Protein AF-A0A7R9WC92-F1 (afdb_monomer)

Radius of gyration: 30.16 Å; Cα contacts (8 Å, |Δi|>4): 50; chains: 1; bounding box: 78×62×48 Å

Structure (mmCIF, N/CA/C/O backbone):
data_AF-A0A7R9WC92-F1
#
_entry.id   AF-A0A7R9WC92-F1
#
loop_
_atom_site.group_PDB
_atom_site.id
_atom_site.type_symbol
_atom_site.label_atom_id
_atom_site.label_alt_id
_atom_site.label_comp_id
_atom_site.label_asym_id
_atom_site.label_entity_id
_atom_site.label_seq_id
_atom_site.pdbx_PDB_ins_code
_atom_site.Cartn_x
_atom_site.Cartn_y
_atom_site.Cartn_z
_atom_site.occupancy
_atom_site.B_iso_or_equiv
_atom_site.auth_seq_id
_atom_site.auth_comp_id
_atom_site.auth_asym_id
_atom_site.auth_atom_id
_atom_site.pdbx_PDB_model_num
ATOM 1 N N . TRP A 1 1 ? 62.846 40.696 -10.764 1.00 36.69 1 TRP A N 1
ATOM 2 C CA . TRP A 1 1 ? 62.250 40.790 -12.106 1.00 36.69 1 TRP A CA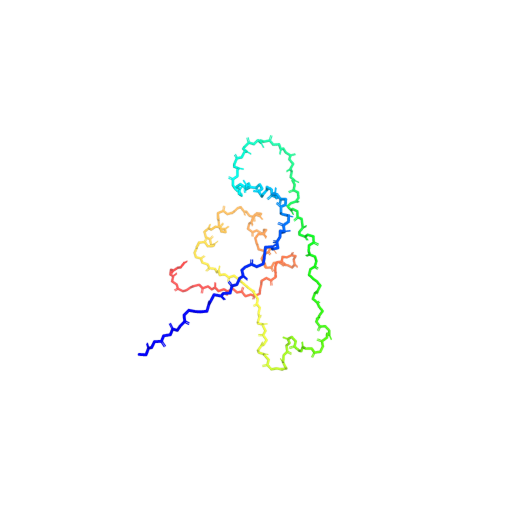 1
ATOM 3 C C . TRP A 1 1 ? 61.198 41.876 -12.087 1.00 36.69 1 TRP A C 1
ATOM 5 O O . TRP A 1 1 ? 60.378 41.882 -11.181 1.00 36.69 1 TRP A O 1
ATOM 15 N N . SER A 1 2 ? 61.324 42.835 -13.003 1.00 35.00 2 SER A N 1
ATOM 16 C CA . SER A 1 2 ? 60.409 43.963 -13.185 1.00 35.00 2 SER A CA 1
ATOM 17 C C . SER A 1 2 ? 59.351 43.556 -14.206 1.00 35.00 2 SER A C 1
ATOM 19 O O . SER A 1 2 ? 59.720 42.982 -15.231 1.00 35.00 2 SER A O 1
ATOM 21 N N . PHE A 1 3 ? 58.075 43.824 -13.936 1.00 30.75 3 PHE A N 1
ATOM 22 C CA . PHE A 1 3 ? 57.008 43.670 -14.921 1.00 30.75 3 PHE A CA 1
ATOM 23 C C . PHE A 1 3 ? 56.352 45.033 -15.131 1.00 30.75 3 PHE A C 1
ATOM 25 O O . PHE A 1 3 ? 55.858 45.650 -14.190 1.00 30.75 3 PHE A O 1
ATOM 32 N N . SER A 1 4 ? 56.477 45.509 -16.366 1.00 39.19 4 SER A N 1
ATOM 33 C CA . SER A 1 4 ? 56.005 46.795 -16.863 1.00 39.19 4 SER A CA 1
ATOM 34 C C . SER A 1 4 ? 54.485 46.757 -16.999 1.00 39.19 4 SER A C 1
ATOM 36 O O . SER A 1 4 ? 53.962 45.840 -17.629 1.00 39.19 4 SER A O 1
ATOM 38 N N . SER A 1 5 ? 53.793 47.743 -16.428 1.00 39.09 5 SER A N 1
ATOM 39 C CA . SER A 1 5 ? 52.376 47.989 -16.702 1.00 39.09 5 SER A CA 1
ATOM 40 C C . SER A 1 5 ? 52.198 48.337 -18.178 1.00 39.09 5 SER A C 1
ATOM 42 O O . SER A 1 5 ? 52.903 49.205 -18.692 1.00 39.09 5 SER A O 1
ATOM 44 N N . ALA A 1 6 ? 51.276 47.649 -18.844 1.00 46.19 6 ALA A N 1
ATOM 45 C CA . ALA A 1 6 ? 50.719 48.071 -20.118 1.00 46.19 6 ALA A CA 1
ATOM 46 C C . ALA A 1 6 ? 49.388 48.768 -19.815 1.00 46.19 6 ALA A C 1
ATOM 48 O O . ALA A 1 6 ? 48.525 48.193 -19.155 1.00 46.19 6 ALA A O 1
ATOM 49 N N . GLU A 1 7 ? 49.285 50.026 -20.229 1.00 48.22 7 GLU A N 1
ATOM 50 C CA . GLU A 1 7 ? 48.041 50.786 -20.283 1.00 48.22 7 GLU A CA 1
ATOM 51 C C . GLU A 1 7 ? 47.265 50.304 -21.517 1.00 48.22 7 GLU A C 1
ATOM 53 O O . GLU A 1 7 ? 47.771 50.399 -22.635 1.00 48.22 7 GLU A O 1
ATOM 58 N N . GLU A 1 8 ? 46.070 49.750 -21.315 1.00 47.44 8 GLU A N 1
ATOM 59 C CA . GLU A 1 8 ? 45.083 49.537 -22.377 1.00 47.44 8 GLU A CA 1
ATOM 60 C C . GLU A 1 8 ? 43.928 50.514 -22.145 1.00 47.44 8 GLU A C 1
ATOM 62 O O . GLU A 1 8 ? 43.367 50.598 -21.052 1.00 47.44 8 GLU A O 1
ATOM 67 N N . GLU A 1 9 ? 43.654 51.305 -23.180 1.00 46.41 9 GLU A N 1
ATOM 68 C CA . GLU A 1 9 ? 42.612 52.323 -23.240 1.00 46.41 9 GLU A CA 1
ATOM 69 C C . GLU A 1 9 ? 41.224 51.663 -23.277 1.00 46.41 9 GLU A C 1
ATOM 71 O O . GLU A 1 9 ? 40.968 50.771 -24.085 1.00 46.41 9 GLU A O 1
ATOM 76 N N . GLU A 1 10 ? 40.318 52.103 -22.400 1.00 43.03 10 GLU A N 1
ATOM 77 C CA . GLU A 1 10 ? 38.928 51.647 -22.380 1.00 43.03 10 GLU A CA 1
ATOM 78 C C . GLU A 1 10 ? 38.106 52.386 -23.448 1.00 43.03 10 GLU A C 1
ATOM 80 O O . GLU A 1 10 ? 37.930 53.604 -23.395 1.00 43.03 10 GLU A O 1
ATOM 85 N N . GLU A 1 11 ? 37.574 51.637 -24.416 1.00 43.28 11 GLU A N 1
ATOM 86 C CA . GLU A 1 11 ? 36.603 52.127 -25.393 1.00 43.28 11 GLU A CA 1
ATOM 87 C C . GLU A 1 11 ? 35.180 52.019 -24.805 1.00 43.28 11 GLU A C 1
ATOM 89 O O . GLU A 1 11 ? 34.667 50.939 -24.504 1.00 43.28 11 GLU A O 1
ATOM 94 N N . GLU A 1 12 ? 34.547 53.173 -24.601 1.00 40.56 12 GLU A N 1
ATOM 95 C CA . GLU A 1 12 ? 33.230 53.352 -23.985 1.00 40.56 12 GLU A CA 1
ATOM 96 C C . GLU A 1 12 ? 32.094 52.894 -24.925 1.00 40.56 12 GLU A C 1
ATOM 98 O O . GLU A 1 12 ? 31.572 53.669 -25.730 1.00 40.56 12 GLU A O 1
ATOM 103 N N . VAL A 1 13 ? 31.653 51.637 -24.803 1.00 48.44 13 VAL A N 1
ATOM 104 C CA . VAL A 1 13 ? 30.414 51.156 -25.443 1.00 48.44 13 VAL A CA 1
ATOM 105 C C . VAL A 1 13 ? 29.228 51.412 -24.508 1.00 48.44 13 VAL A C 1
ATOM 107 O O . VAL A 1 13 ? 29.004 50.698 -23.532 1.00 48.44 13 VAL A O 1
ATOM 110 N N . LYS A 1 14 ? 28.438 52.449 -24.811 1.00 38.19 14 LYS A N 1
ATOM 111 C CA . LYS A 1 14 ? 27.168 52.735 -24.122 1.00 38.19 14 LYS A CA 1
ATOM 112 C C . LYS A 1 14 ? 26.095 51.733 -24.534 1.00 38.19 14 LYS A C 1
ATOM 114 O O . LYS A 1 14 ? 25.427 51.917 -25.549 1.00 38.19 14 LYS A O 1
ATOM 119 N N . GLU A 1 15 ? 25.886 50.713 -23.712 1.00 41.16 15 GLU A N 1
ATOM 120 C CA . GLU A 1 15 ? 24.713 49.844 -23.792 1.00 41.16 15 GLU A CA 1
ATOM 121 C C . GLU A 1 15 ? 23.585 50.419 -22.920 1.00 41.16 15 GLU A C 1
ATOM 123 O O . GLU A 1 15 ? 23.652 50.449 -21.690 1.00 41.16 15 GLU A O 1
ATOM 128 N N . SER A 1 16 ? 22.539 50.930 -23.565 1.00 43.31 16 SER A N 1
ATOM 129 C CA . SER A 1 16 ? 21.333 51.440 -22.915 1.00 43.31 16 SER A CA 1
ATOM 130 C C . SER A 1 16 ? 20.536 50.297 -22.275 1.00 43.31 16 SER A C 1
ATOM 132 O O . SER A 1 16 ? 19.793 49.604 -22.967 1.00 43.31 16 SER A O 1
ATOM 134 N N . HIS A 1 17 ? 20.666 50.117 -20.960 1.00 35.91 17 HIS A N 1
ATOM 135 C CA . HIS A 1 17 ? 19.859 49.173 -20.184 1.00 35.91 17 HIS A CA 1
ATOM 136 C C . HIS A 1 17 ? 18.688 49.884 -19.486 1.00 35.91 17 HIS A C 1
ATOM 138 O O . HIS A 1 17 ? 18.862 50.655 -18.542 1.00 35.91 17 HIS A O 1
ATOM 144 N N . GLU A 1 18 ? 17.476 49.591 -19.956 1.00 43.72 18 GLU A N 1
ATOM 145 C CA . GLU A 1 18 ? 16.205 49.878 -19.284 1.00 43.72 18 GLU A CA 1
ATOM 146 C C . GLU A 1 18 ? 16.125 49.089 -17.957 1.00 43.72 18 GLU A C 1
ATOM 148 O O . GLU A 1 18 ? 16.385 47.881 -17.953 1.00 43.72 18 GLU A O 1
ATOM 153 N N . PRO A 1 19 ? 15.759 49.695 -16.811 1.00 38.66 19 PRO A N 1
ATOM 154 C CA . PRO A 1 19 ? 15.654 48.950 -15.563 1.00 38.66 19 PRO A CA 1
ATOM 155 C C . PRO A 1 19 ? 14.367 48.111 -15.546 1.00 38.66 19 PRO A C 1
ATOM 157 O O . PRO A 1 19 ? 13.309 48.574 -15.118 1.00 38.66 19 PRO A O 1
ATOM 160 N N . GLN A 1 20 ? 14.452 46.840 -15.951 1.00 50.75 20 GLN A N 1
ATOM 161 C CA . GLN A 1 20 ? 13.402 45.862 -15.657 1.00 50.75 20 GLN A CA 1
ATOM 162 C C . GLN A 1 20 ? 13.329 45.632 -14.140 1.00 50.75 20 GLN A C 1
ATOM 164 O O . GLN A 1 20 ? 14.117 44.892 -13.545 1.00 50.75 20 GLN A O 1
ATOM 169 N N . GLN A 1 21 ? 12.350 46.276 -13.502 1.00 42.31 21 GLN A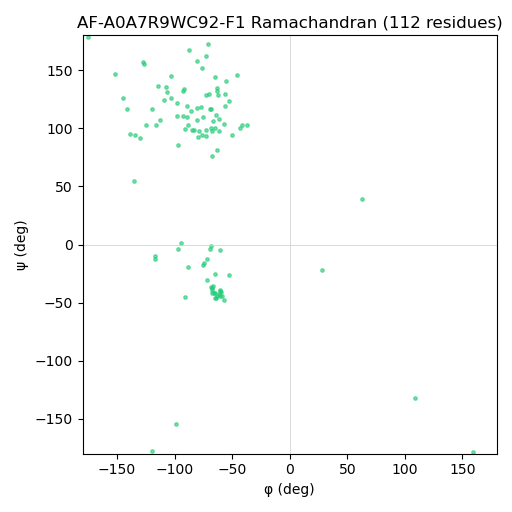 N 1
ATOM 170 C CA . GLN A 1 21 ? 12.002 46.078 -12.099 1.00 42.31 21 GLN A CA 1
ATOM 171 C C . GLN A 1 21 ? 11.568 44.623 -11.861 1.00 42.31 21 GLN A C 1
ATOM 173 O O . GLN A 1 21 ? 10.413 44.249 -12.069 1.00 42.31 21 GLN A O 1
ATOM 178 N N . ARG A 1 22 ? 12.489 43.781 -11.384 1.00 46.19 22 ARG A N 1
ATOM 179 C CA . ARG A 1 22 ? 12.161 42.442 -10.881 1.00 46.19 22 ARG A CA 1
ATOM 180 C C . ARG A 1 22 ? 11.350 42.579 -9.593 1.00 46.19 22 ARG A C 1
ATOM 182 O O . ARG A 1 22 ? 11.910 42.781 -8.515 1.00 46.19 22 ARG A O 1
ATOM 189 N N . ARG A 1 23 ? 10.022 42.478 -9.700 1.00 49.84 23 ARG A N 1
ATOM 190 C CA . ARG A 1 23 ? 9.115 42.403 -8.546 1.00 49.84 23 ARG A CA 1
ATOM 191 C C . ARG A 1 23 ? 9.452 41.145 -7.744 1.00 49.84 23 ARG A C 1
ATOM 193 O O . ARG A 1 23 ? 9.197 40.031 -8.187 1.00 49.84 23 ARG A O 1
ATOM 200 N N . ARG A 1 24 ? 10.058 41.328 -6.571 1.00 46.34 24 ARG A N 1
ATOM 201 C CA . ARG A 1 24 ? 10.263 40.260 -5.588 1.00 46.34 24 ARG A CA 1
ATOM 202 C C . ARG A 1 24 ? 8.945 40.067 -4.851 1.00 46.34 24 ARG A C 1
ATOM 204 O O . ARG A 1 24 ? 8.653 40.829 -3.936 1.00 46.34 24 ARG A O 1
ATOM 211 N N . THR A 1 25 ? 8.141 39.092 -5.250 1.00 56.00 25 THR A N 1
ATOM 212 C CA . THR A 1 25 ? 7.051 38.614 -4.393 1.00 56.00 25 THR A CA 1
ATOM 213 C C . THR A 1 25 ? 7.571 37.438 -3.576 1.00 56.00 25 THR A C 1
ATOM 215 O O . THR A 1 25 ? 8.262 36.559 -4.093 1.00 56.00 25 THR A O 1
ATOM 218 N N . SER A 1 26 ? 7.316 37.479 -2.269 1.00 49.12 26 SER A N 1
ATOM 219 C CA . SER A 1 26 ? 7.598 36.370 -1.360 1.00 49.12 26 SER A CA 1
ATOM 220 C C . SER A 1 26 ? 6.744 35.166 -1.768 1.00 49.12 26 SER A C 1
ATOM 222 O O . SER A 1 26 ? 5.552 35.356 -1.994 1.00 49.12 26 SER A O 1
ATOM 224 N N . PRO A 1 27 ? 7.302 33.945 -1.838 1.00 52.44 27 PRO A N 1
ATOM 225 C CA . PRO A 1 27 ? 6.521 32.734 -2.094 1.00 52.44 27 PRO A CA 1
ATOM 226 C C . PRO A 1 27 ? 5.600 32.336 -0.929 1.00 52.44 27 PRO A C 1
ATOM 228 O O . PRO A 1 27 ? 4.843 31.383 -1.055 1.00 52.44 27 PRO A O 1
ATOM 231 N N . TRP A 1 28 ? 5.650 33.061 0.189 1.00 47.53 28 TRP A N 1
ATOM 232 C CA . TRP A 1 28 ? 4.790 32.847 1.345 1.00 47.53 28 TRP A CA 1
ATOM 233 C C . TRP A 1 28 ? 4.191 34.197 1.733 1.00 47.53 28 TRP A C 1
ATOM 235 O O . TRP A 1 28 ? 4.816 34.991 2.442 1.00 47.53 28 TRP A O 1
ATOM 245 N N . SER A 1 29 ? 3.022 34.498 1.182 1.00 49.00 29 S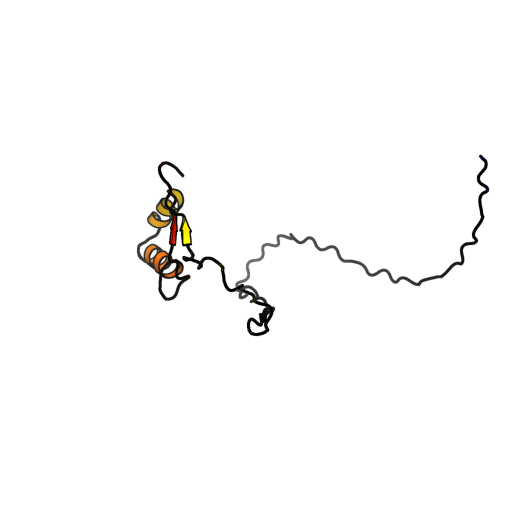ER A N 1
ATOM 246 C CA . SER A 1 29 ? 2.106 35.500 1.720 1.00 49.00 29 SER A CA 1
ATOM 247 C C . SER A 1 29 ? 0.848 34.753 2.127 1.00 49.00 29 SER A C 1
ATOM 249 O O . SER A 1 29 ? 0.080 34.319 1.276 1.00 49.00 29 SER A O 1
ATOM 251 N N . ASP A 1 30 ? 0.728 34.551 3.434 1.00 55.19 30 ASP A N 1
ATOM 252 C CA . ASP A 1 30 ? -0.461 34.056 4.113 1.00 55.19 30 ASP A CA 1
ATOM 253 C C . ASP A 1 30 ? -1.537 35.142 4.011 1.00 55.19 30 ASP A C 1
ATOM 255 O O . ASP A 1 30 ? -1.335 36.285 4.432 1.00 55.19 30 ASP A O 1
ATOM 259 N N . SER A 1 31 ? -2.633 34.835 3.334 1.00 49.69 31 SER A N 1
ATOM 260 C CA . SER A 1 31 ? -3.814 35.689 3.264 1.00 49.69 31 SER A CA 1
ATOM 261 C C . SER A 1 31 ? -5.005 34.763 3.388 1.00 49.69 31 SER A C 1
ATOM 263 O O . SER A 1 31 ? -5.403 34.104 2.433 1.00 49.69 31 SER A O 1
ATOM 265 N N . SER A 1 32 ? -5.467 34.643 4.627 1.00 51.75 32 SER A N 1
ATOM 266 C CA . SER A 1 32 ? -6.706 33.980 4.989 1.00 51.75 32 SER A CA 1
ATOM 267 C C . SER A 1 32 ? -7.868 34.787 4.432 1.00 51.75 32 SER A C 1
ATOM 269 O O . SER A 1 32 ? -8.180 35.838 4.981 1.00 51.75 32 SER A O 1
ATOM 271 N N . ASP A 1 33 ? -8.500 34.279 3.383 1.00 47.88 33 ASP A N 1
ATOM 272 C CA . ASP A 1 33 ? -9.863 34.634 3.012 1.00 47.88 33 ASP A CA 1
ATOM 273 C C . ASP A 1 33 ? -10.549 33.351 2.521 1.00 47.88 33 ASP A C 1
ATOM 275 O O . ASP A 1 33 ? -10.096 32.697 1.581 1.00 47.88 33 ASP A O 1
ATOM 279 N N . ASP A 1 34 ? -11.583 32.954 3.263 1.00 53.91 34 ASP A N 1
ATOM 280 C CA . ASP A 1 34 ? -12.526 31.892 2.933 1.00 53.91 34 ASP A CA 1
ATOM 281 C C . ASP A 1 34 ? -13.315 32.278 1.672 1.00 53.91 34 ASP A C 1
ATOM 283 O O . ASP A 1 34 ? -14.161 33.166 1.731 1.00 53.91 34 ASP A O 1
ATOM 287 N N . ASP A 1 35 ? -13.091 31.573 0.564 1.00 49.09 35 ASP A N 1
ATOM 288 C CA . ASP A 1 35 ? -14.056 31.453 -0.529 1.00 49.09 35 ASP A CA 1
ATOM 289 C C . ASP A 1 35 ? -13.961 30.041 -1.131 1.00 49.09 35 ASP A C 1
ATOM 291 O O . ASP A 1 35 ? -12.887 29.541 -1.479 1.00 49.09 35 ASP A O 1
ATOM 295 N N . ASP A 1 36 ? -15.119 29.380 -1.182 1.00 50.84 36 ASP A N 1
ATOM 296 C CA . ASP A 1 36 ? -15.370 28.061 -1.755 1.00 50.84 36 ASP A CA 1
ATOM 297 C C . ASP A 1 36 ? -15.106 28.051 -3.270 1.00 50.84 36 ASP A C 1
ATOM 299 O O . ASP A 1 36 ? -16.030 28.077 -4.079 1.00 50.84 36 ASP A O 1
ATOM 303 N N . ASP A 1 37 ? -13.845 27.927 -3.663 1.00 48.38 37 ASP A N 1
ATOM 304 C CA . ASP A 1 37 ? -13.470 27.410 -4.971 1.00 48.38 37 ASP A CA 1
ATOM 305 C C . ASP A 1 37 ? -12.517 26.245 -4.738 1.00 48.38 37 ASP A C 1
ATOM 307 O O . ASP A 1 37 ? -11.335 26.403 -4.427 1.00 48.38 37 ASP A O 1
ATOM 311 N N . VAL A 1 38 ? -13.046 25.027 -4.878 1.00 55.97 38 VAL A N 1
ATOM 312 C CA . VAL A 1 38 ? -12.222 23.833 -5.068 1.00 55.97 38 VAL A CA 1
ATOM 313 C C . VAL A 1 38 ? -11.572 23.991 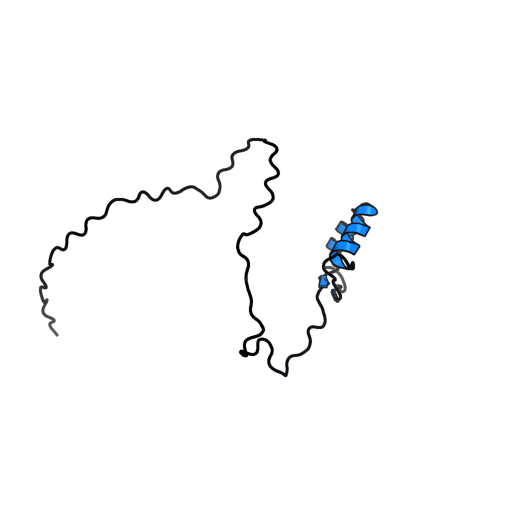-6.442 1.00 55.97 38 VAL A C 1
ATOM 315 O O . VAL A 1 38 ? -12.023 23.411 -7.430 1.00 55.97 38 VAL A O 1
ATOM 318 N N . GLU A 1 39 ? -10.547 24.843 -6.528 1.00 54.16 39 GLU A N 1
ATOM 319 C CA . GLU A 1 39 ? -9.627 24.844 -7.651 1.00 54.16 39 GLU A CA 1
ATOM 320 C C . GLU A 1 39 ? -9.052 23.433 -7.701 1.00 54.16 39 GLU A C 1
ATOM 322 O O . GLU A 1 39 ? -8.253 23.009 -6.862 1.00 54.16 39 GLU A O 1
ATOM 327 N N . GLU A 1 40 ? -9.562 22.673 -8.665 1.00 56.56 40 GLU A N 1
ATOM 328 C CA . GLU A 1 40 ? -9.005 21.433 -9.159 1.00 56.56 40 GLU A CA 1
ATOM 329 C C . GLU A 1 40 ? -7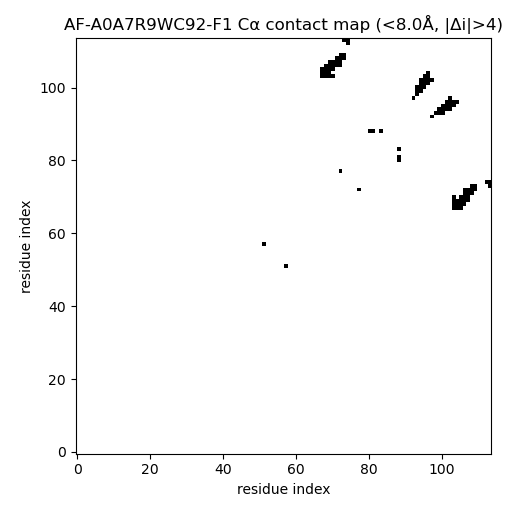.504 21.650 -9.297 1.00 56.56 40 GLU A C 1
ATOM 331 O O . GLU A 1 40 ? -7.072 22.327 -10.228 1.00 56.56 40 GLU A O 1
ATOM 336 N N . TYR A 1 41 ? -6.747 21.155 -8.304 1.00 53.50 41 TYR A N 1
ATOM 337 C CA . TYR A 1 41 ? -5.297 21.293 -8.189 1.00 53.50 41 TYR A CA 1
ATOM 338 C C . TYR A 1 41 ? -4.699 21.198 -9.579 1.00 53.50 41 TYR A C 1
ATOM 340 O O . TYR A 1 41 ? -4.668 20.096 -10.131 1.00 53.50 41 TYR A O 1
ATOM 348 N N . GLY A 1 42 ? -4.316 22.359 -10.132 1.00 59.00 42 GLY A N 1
ATOM 349 C CA . GLY A 1 42 ? -4.080 22.547 -11.556 1.00 59.00 42 GLY A CA 1
ATOM 350 C C . GLY A 1 42 ? -3.351 21.349 -12.126 1.00 59.00 42 GLY A C 1
ATOM 351 O O . GLY A 1 42 ? -2.157 21.173 -11.866 1.00 59.00 42 GLY A O 1
ATOM 352 N N . ALA A 1 43 ? -4.100 20.491 -12.828 1.00 57.91 43 ALA A N 1
ATOM 353 C CA . ALA A 1 43 ? -3.549 19.274 -13.390 1.00 57.91 43 ALA A CA 1
ATOM 354 C C . ALA A 1 43 ? -2.330 19.707 -14.209 1.00 57.91 43 ALA A C 1
ATOM 356 O O . ALA A 1 43 ? -2.465 20.605 -15.050 1.00 57.91 43 ALA A O 1
ATOM 357 N N . PRO A 1 44 ? -1.124 19.178 -13.933 1.00 58.47 44 PRO A N 1
ATOM 358 C CA . PRO A 1 44 ? 0.071 19.698 -14.571 1.00 58.47 44 PRO A CA 1
ATOM 359 C C . PRO A 1 44 ? -0.117 19.615 -16.088 1.00 58.47 44 PRO A C 1
ATOM 361 O O . PRO A 1 44 ? -0.289 18.530 -16.638 1.00 58.47 44 PRO A O 1
ATOM 364 N N . SER A 1 45 ? -0.077 20.762 -16.781 1.00 66.69 45 SER A N 1
ATOM 365 C CA . SER A 1 45 ? -0.265 20.814 -18.244 1.00 66.69 45 SER A CA 1
ATOM 366 C C . SER A 1 45 ? 0.899 20.177 -19.019 1.00 66.69 45 SER A C 1
ATOM 368 O O . SER A 1 45 ? 0.885 20.080 -20.247 1.00 66.69 45 SER A O 1
ATOM 370 N N . ALA A 1 46 ? 1.916 19.698 -18.301 1.00 63.44 46 ALA A N 1
ATOM 371 C CA . ALA A 1 46 ? 3.056 19.001 -18.853 1.00 63.44 46 ALA A CA 1
ATOM 372 C C . ALA A 1 46 ? 2.732 17.515 -19.067 1.00 63.44 46 ALA A C 1
ATOM 374 O O . ALA A 1 46 ? 2.850 16.686 -18.167 1.00 63.44 46 ALA A O 1
ATOM 375 N N . THR A 1 47 ? 2.382 17.161 -20.304 1.00 65.31 47 THR A N 1
ATOM 376 C CA . THR A 1 47 ? 2.384 15.760 -20.743 1.00 65.31 47 THR A CA 1
ATOM 377 C C . THR A 1 47 ? 3.810 15.352 -21.106 1.00 65.31 47 THR A C 1
ATOM 379 O O . THR A 1 47 ? 4.328 15.753 -22.150 1.00 65.31 47 THR A O 1
ATOM 382 N N . ILE A 1 48 ? 4.450 14.530 -20.271 1.00 72.00 48 ILE A N 1
ATOM 383 C CA . ILE A 1 48 ? 5.733 13.910 -20.622 1.00 72.00 48 ILE A CA 1
ATOM 384 C C . ILE A 1 48 ? 5.459 12.787 -21.626 1.00 72.00 48 ILE A C 1
ATOM 386 O O . ILE A 1 48 ? 4.883 11.755 -21.286 1.00 72.00 48 ILE A O 1
ATOM 390 N N . ARG A 1 49 ? 5.871 12.988 -22.881 1.00 63.31 49 ARG A N 1
ATOM 391 C CA . ARG A 1 49 ? 5.857 11.946 -23.914 1.00 63.31 49 ARG A CA 1
ATOM 392 C C . ARG A 1 49 ? 7.196 11.220 -23.893 1.00 63.31 49 ARG A C 1
ATOM 394 O O . ARG A 1 49 ? 8.176 11.724 -24.428 1.00 63.31 49 ARG A O 1
ATOM 401 N N . ALA A 1 50 ? 7.233 10.061 -23.247 1.00 67.81 50 ALA A N 1
ATOM 402 C CA . ALA A 1 50 ? 8.369 9.153 -23.329 1.00 67.81 50 ALA A CA 1
ATOM 403 C C . ALA A 1 50 ? 8.158 8.191 -24.507 1.00 67.81 50 ALA A C 1
ATOM 405 O O . ALA A 1 50 ? 7.171 7.456 -24.535 1.00 67.81 50 ALA A O 1
ATOM 406 N N . ASP A 1 51 ? 9.070 8.217 -25.480 1.00 64.81 51 ASP A N 1
ATOM 407 C CA . ASP A 1 51 ? 9.127 7.228 -26.555 1.00 64.81 51 ASP A CA 1
ATOM 408 C C . ASP A 1 51 ? 10.079 6.099 -26.138 1.00 64.81 51 ASP A C 1
ATOM 410 O O . ASP A 1 51 ? 11.286 6.295 -26.014 1.00 64.81 51 ASP A O 1
ATOM 414 N N . PHE A 1 52 ? 9.518 4.920 -25.872 1.00 62.50 52 PHE A N 1
ATOM 415 C CA . PHE A 1 52 ? 10.277 3.711 -25.537 1.00 62.50 52 PHE A CA 1
ATOM 416 C C . PHE A 1 52 ? 10.548 2.828 -26.767 1.00 62.50 52 PHE A C 1
ATOM 418 O O . PHE A 1 52 ? 11.115 1.744 -26.623 1.00 62.50 52 PHE A O 1
ATOM 425 N N . ALA A 1 53 ? 10.114 3.246 -27.963 1.00 60.81 53 ALA A N 1
ATOM 426 C CA . ALA A 1 53 ? 10.220 2.466 -29.194 1.00 60.81 53 ALA A CA 1
ATOM 427 C C . ALA A 1 53 ? 11.544 2.695 -29.943 1.00 60.81 53 ALA A C 1
ATOM 429 O O . ALA A 1 53 ? 11.945 1.857 -30.755 1.00 60.81 53 ALA A O 1
ATOM 430 N N . SER A 1 54 ? 12.254 3.793 -29.675 1.00 57.44 54 SER A N 1
ATOM 431 C CA . SER A 1 54 ? 13.535 4.088 -30.315 1.00 57.44 54 SER A CA 1
ATOM 432 C C . SER A 1 54 ? 14.689 3.399 -29.585 1.00 57.44 54 SER A C 1
ATOM 434 O O . SER A 1 54 ? 15.139 3.908 -28.569 1.00 57.44 54 SER A O 1
ATOM 436 N N . GLY A 1 55 ? 15.119 2.249 -30.122 1.00 58.72 55 GLY A N 1
ATOM 437 C CA . GLY A 1 55 ? 16.462 1.622 -30.190 1.00 58.72 55 GLY A CA 1
ATOM 438 C C . GLY A 1 55 ? 17.579 1.852 -29.152 1.00 58.72 55 GLY A C 1
ATOM 439 O O . GLY A 1 55 ? 18.453 0.993 -29.049 1.00 58.72 55 GLY A O 1
ATOM 440 N N . ASP A 1 56 ? 17.582 2.924 -28.373 1.00 58.62 56 ASP A N 1
ATOM 441 C CA . ASP A 1 56 ? 18.454 3.118 -27.223 1.00 58.62 56 ASP A CA 1
ATOM 442 C C . ASP A 1 56 ? 17.863 2.328 -26.061 1.00 58.62 56 ASP A C 1
ATOM 444 O O . ASP A 1 56 ? 16.949 2.760 -25.364 1.00 58.62 56 ASP A O 1
ATOM 448 N N . THR A 1 57 ? 18.334 1.092 -25.920 1.00 60.22 57 THR A N 1
ATOM 449 C CA . THR A 1 57 ? 17.779 0.067 -25.036 1.00 60.22 57 THR A CA 1
ATOM 450 C C . THR A 1 57 ? 17.578 0.580 -23.604 1.00 60.22 57 THR A C 1
ATOM 452 O O . THR A 1 57 ? 18.477 0.480 -22.766 1.00 60.22 57 THR A O 1
ATOM 455 N N . ALA A 1 58 ? 16.368 1.058 -23.290 1.00 60.97 58 ALA A N 1
ATOM 456 C CA . ALA A 1 58 ? 15.947 1.410 -21.931 1.00 60.97 58 ALA A CA 1
ATOM 457 C C . ALA A 1 58 ? 16.180 0.234 -20.954 1.00 60.97 58 ALA A C 1
ATOM 459 O O . ALA A 1 58 ? 16.459 0.414 -19.764 1.00 60.97 58 ALA A O 1
ATOM 460 N N . PHE A 1 59 ? 16.182 -0.990 -21.492 1.00 63.53 59 PHE A N 1
ATOM 461 C CA . PHE A 1 59 ? 16.441 -2.234 -20.783 1.00 63.53 59 PHE A CA 1
ATOM 462 C C . PHE A 1 59 ? 17.418 -3.122 -21.586 1.00 63.53 59 PHE A C 1
ATOM 464 O O . PHE A 1 59 ? 16.976 -3.858 -22.465 1.00 63.53 59 PHE A O 1
ATOM 471 N N . PRO A 1 60 ? 18.745 -3.084 -21.337 1.00 70.44 60 PRO A N 1
ATOM 472 C CA . PRO A 1 60 ? 19.678 -4.134 -21.735 1.00 70.44 60 PRO A CA 1
ATOM 473 C C . PRO A 1 60 ? 19.140 -5.522 -21.391 1.00 70.44 60 PRO A C 1
ATOM 475 O O . PRO A 1 60 ? 18.506 -5.724 -20.354 1.00 70.44 60 PRO A O 1
ATOM 478 N N . SER A 1 61 ? 19.469 -6.485 -22.246 1.00 71.81 61 SER A N 1
ATOM 479 C CA . SER A 1 61 ? 18.945 -7.855 -22.272 1.00 71.81 61 SER A CA 1
ATOM 480 C C . SER A 1 61 ? 19.198 -8.703 -21.016 1.00 71.81 61 SER A C 1
ATOM 482 O O . SER A 1 61 ? 18.717 -9.830 -20.952 1.00 71.81 61 SER A O 1
ATOM 484 N N . SER A 1 62 ? 19.939 -8.211 -20.018 1.00 77.94 62 SER A N 1
ATOM 485 C CA . SER A 1 62 ? 20.322 -8.985 -18.829 1.00 77.94 62 SER A CA 1
ATOM 486 C C . SER A 1 62 ? 20.163 -8.216 -17.509 1.00 77.94 62 SER A C 1
ATOM 488 O O . SER A 1 62 ? 21.114 -8.101 -16.732 1.00 77.94 62 SER A O 1
ATOM 490 N N . ARG A 1 63 ? 18.970 -7.680 -17.225 1.00 75.44 63 ARG A N 1
ATOM 491 C CA . ARG A 1 63 ? 18.640 -7.163 -15.884 1.00 75.44 63 ARG A CA 1
ATOM 492 C C . ARG A 1 63 ? 17.751 -8.136 -15.108 1.00 75.44 63 ARG A C 1
ATOM 494 O O . ARG A 1 63 ? 16.895 -8.776 -15.719 1.00 75.44 63 ARG A O 1
ATOM 501 N N . PRO A 1 64 ? 17.921 -8.238 -13.777 1.00 84.31 64 PRO A N 1
ATOM 502 C CA . PRO A 1 64 ? 16.973 -8.954 -12.936 1.00 84.31 64 PRO A CA 1
ATOM 503 C C . PRO A 1 64 ? 15.556 -8.390 -13.123 1.00 84.31 64 PRO A C 1
ATOM 505 O O . PRO A 1 64 ? 15.409 -7.169 -13.243 1.00 84.31 64 PRO A O 1
ATOM 508 N N . PRO A 1 65 ? 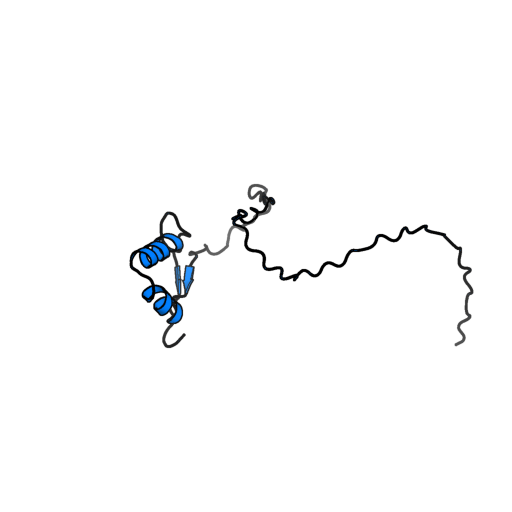14.518 -9.242 -13.142 1.00 85.88 65 PRO A N 1
ATOM 509 C CA . PRO A 1 65 ? 13.145 -8.772 -13.239 1.00 85.88 65 PRO A CA 1
ATOM 510 C C . PRO A 1 65 ? 12.768 -7.969 -11.991 1.00 85.88 65 PRO A C 1
ATOM 512 O O . PRO A 1 65 ? 13.170 -8.297 -10.872 1.00 85.88 65 PRO A O 1
ATOM 515 N N . VAL A 1 66 ? 11.955 -6.930 -12.179 1.00 89.00 66 VAL A N 1
ATOM 516 C CA . VAL A 1 66 ? 11.303 -6.247 -11.058 1.00 89.00 66 VAL A CA 1
ATOM 517 C C . VAL A 1 66 ? 10.270 -7.207 -10.473 1.00 89.00 66 VAL A C 1
ATOM 519 O O . VAL A 1 66 ? 9.332 -7.599 -11.159 1.00 89.00 66 VAL A O 1
ATOM 522 N N . LEU A 1 67 ? 10.459 -7.604 -9.214 1.00 90.94 67 LEU A N 1
ATOM 523 C CA . LEU A 1 67 ? 9.578 -8.562 -8.534 1.00 90.94 67 LEU A CA 1
ATOM 524 C C . LEU A 1 67 ? 8.208 -7.961 -8.190 1.00 90.94 67 LEU A C 1
ATOM 526 O O . LEU A 1 67 ? 7.216 -8.679 -8.140 1.00 90.94 67 LEU A O 1
ATOM 530 N N . GLY A 1 68 ? 8.158 -6.653 -7.937 1.00 93.81 68 GLY A N 1
ATOM 531 C CA . GLY A 1 68 ? 6.936 -5.951 -7.572 1.00 93.81 68 GLY A CA 1
ATOM 532 C C . GLY A 1 68 ? 7.199 -4.635 -6.851 1.00 93.81 68 GLY A C 1
ATOM 533 O O . GLY A 1 68 ? 8.348 -4.256 -6.611 1.00 93.81 68 GLY A O 1
ATOM 534 N N . PHE A 1 69 ? 6.113 -3.967 -6.477 1.00 96.62 69 PHE A N 1
ATOM 535 C CA . 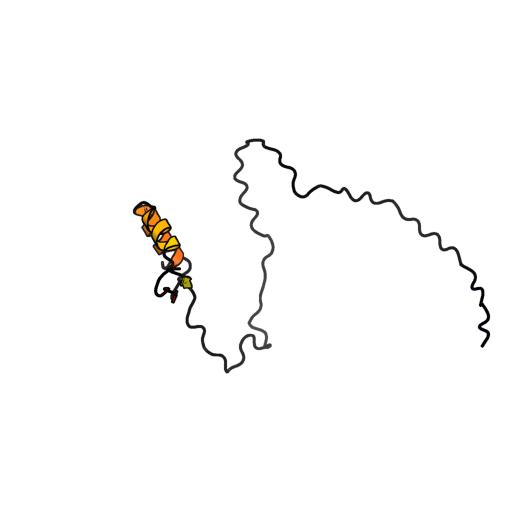PHE A 1 69 ? 6.110 -2.717 -5.718 1.00 96.62 69 PHE A CA 1
ATOM 536 C C . PHE A 1 69 ? 5.230 -2.871 -4.479 1.00 96.62 69 PHE A C 1
ATOM 538 O O . PHE A 1 69 ? 4.361 -3.745 -4.430 1.00 96.62 69 PHE A O 1
ATOM 545 N N . GLY A 1 70 ? 5.499 -2.071 -3.450 1.00 96.88 70 GLY A N 1
ATOM 546 C CA . GLY A 1 70 ? 4.941 -2.328 -2.135 1.00 96.88 70 GLY A CA 1
ATOM 547 C C . GLY A 1 70 ? 5.232 -1.272 -1.083 1.00 96.88 70 GLY A C 1
ATOM 548 O O . GLY A 1 70 ? 5.965 -0.315 -1.324 1.00 96.88 70 GLY A O 1
ATOM 549 N N . GLY A 1 71 ? 4.687 -1.505 0.111 1.00 95.81 71 GLY A N 1
ATOM 550 C CA . GLY A 1 71 ? 4.876 -0.667 1.297 1.00 95.81 71 GLY A CA 1
ATOM 551 C C . GLY A 1 71 ? 5.521 -1.408 2.472 1.00 95.81 71 GLY A C 1
ATOM 552 O O . GLY A 1 71 ? 5.871 -2.587 2.381 1.00 95.81 71 GLY A O 1
ATOM 553 N N . ALA A 1 72 ? 5.672 -0.709 3.596 1.00 96.88 72 ALA A N 1
ATOM 554 C CA . ALA A 1 72 ? 6.118 -1.287 4.860 1.00 96.88 72 ALA A CA 1
ATOM 555 C C . ALA A 1 72 ? 4.955 -1.372 5.858 1.00 96.88 72 ALA A C 1
ATOM 557 O O . ALA A 1 72 ? 4.205 -0.414 6.037 1.00 96.88 72 ALA A O 1
ATOM 558 N N . PHE A 1 73 ? 4.841 -2.511 6.531 1.00 96.06 73 PHE A N 1
ATOM 559 C CA . PHE A 1 73 ? 3.896 -2.768 7.606 1.00 96.06 73 PHE A CA 1
ATOM 560 C C . PHE A 1 73 ? 4.588 -2.559 8.956 1.00 96.06 73 PHE A C 1
ATOM 562 O O . PHE A 1 73 ? 5.144 -3.493 9.532 1.00 96.06 73 PHE A O 1
ATOM 569 N N . THR A 1 74 ? 4.612 -1.306 9.414 1.00 96.38 74 THR A N 1
ATOM 570 C CA . THR A 1 74 ? 5.112 -0.886 10.735 1.00 96.38 74 THR A CA 1
ATOM 571 C C . THR A 1 74 ? 4.033 -0.948 11.814 1.00 96.38 74 THR A C 1
ATOM 573 O O . THR A 1 74 ? 2.843 -1.055 11.509 1.00 96.38 74 THR A O 1
ATOM 576 N N . GLU A 1 75 ? 4.415 -0.843 13.090 1.00 95.62 75 GLU A N 1
ATOM 577 C CA . GLU A 1 75 ? 3.409 -0.730 14.156 1.00 95.62 75 GLU A CA 1
ATOM 578 C C . GLU A 1 75 ? 2.546 0.530 13.964 1.00 95.62 75 GLU A C 1
ATOM 580 O O . GLU A 1 75 ? 1.321 0.475 14.054 1.00 95.62 75 GLU A O 1
ATOM 585 N N . ALA A 1 76 ? 3.169 1.643 13.567 1.00 95.88 76 ALA A N 1
ATOM 586 C CA . ALA A 1 76 ? 2.467 2.890 13.273 1.00 95.88 76 ALA A CA 1
ATOM 587 C C . ALA A 1 76 ? 1.431 2.748 12.143 1.00 95.88 76 ALA A C 1
ATOM 589 O O . ALA A 1 76 ? 0.332 3.294 12.253 1.00 95.88 76 ALA A O 1
ATOM 590 N N . THR A 1 77 ? 1.736 2.004 11.068 1.00 96.19 77 THR A N 1
ATOM 591 C CA . THR A 1 77 ? 0.742 1.791 10.001 1.00 96.19 77 THR A CA 1
ATOM 592 C C . THR A 1 77 ? -0.426 0.938 10.489 1.00 96.19 77 THR A C 1
ATOM 594 O O . THR A 1 77 ? -1.571 1.234 10.162 1.00 96.19 77 THR A O 1
ATOM 597 N N . ALA A 1 78 ? -0.167 -0.064 11.337 1.00 95.69 78 ALA A N 1
ATOM 598 C CA . ALA A 1 78 ? -1.225 -0.868 11.940 1.00 95.69 78 ALA A CA 1
ATOM 599 C C 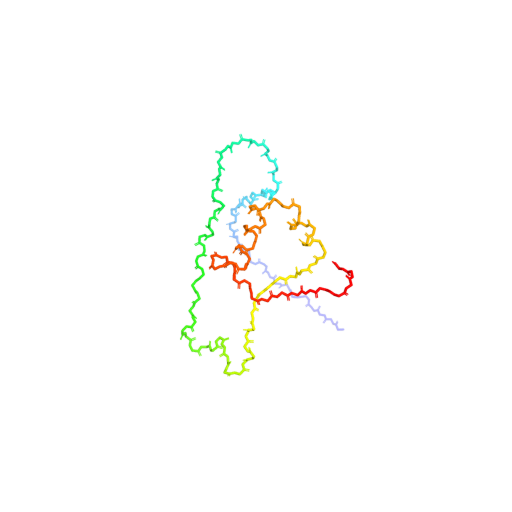. ALA A 1 78 ? -2.119 -0.017 12.857 1.00 95.69 78 ALA A C 1
ATOM 601 O O . ALA A 1 78 ? -3.340 -0.070 12.728 1.00 95.69 78 ALA A O 1
ATOM 602 N N . LEU A 1 79 ? -1.535 0.816 13.724 1.00 97.12 79 LEU A N 1
ATOM 603 C CA . LEU A 1 79 ? -2.286 1.720 14.603 1.00 97.12 79 LEU A CA 1
ATOM 604 C C . LEU A 1 79 ? -3.178 2.685 13.810 1.00 97.12 79 LEU A C 1
ATOM 606 O O . LEU A 1 79 ? -4.353 2.844 14.138 1.00 97.12 79 LEU A O 1
ATOM 610 N N . ASN A 1 80 ? -2.648 3.277 12.737 1.00 97.81 80 ASN A N 1
ATOM 611 C CA . ASN A 1 80 ? -3.422 4.161 11.866 1.00 97.81 80 ASN A CA 1
ATOM 612 C C . ASN A 1 80 ? -4.500 3.411 11.078 1.00 97.81 80 ASN A C 1
ATOM 614 O O . ASN A 1 80 ? -5.589 3.932 10.888 1.00 97.81 80 ASN A O 1
ATOM 618 N N . TYR A 1 81 ? -4.235 2.185 10.633 1.00 97.94 81 TYR A N 1
ATOM 619 C CA . TYR A 1 81 ? -5.233 1.381 9.932 1.00 97.94 81 TYR A CA 1
ATOM 620 C C . TYR A 1 81 ? -6.385 0.965 10.857 1.00 97.94 81 TYR A C 1
ATOM 622 O O . TYR A 1 81 ? -7.553 1.034 10.473 1.00 97.94 81 TYR A O 1
ATOM 630 N N . PHE A 1 82 ? -6.080 0.570 12.096 1.00 97.69 82 PHE A N 1
ATOM 631 C CA . PHE A 1 82 ? -7.092 0.161 13.073 1.00 97.69 82 PHE A CA 1
ATOM 632 C C . PHE A 1 82 ? -7.876 1.327 13.682 1.00 97.69 82 PHE A C 1
ATOM 634 O O . PHE A 1 82 ? -8.964 1.093 14.208 1.00 97.69 82 PHE A O 1
ATOM 641 N N . SER A 1 83 ? -7.382 2.566 13.591 1.00 98.19 83 SER A N 1
ATOM 642 C CA . SER A 1 83 ? -8.152 3.748 13.997 1.00 98.19 83 SER A CA 1
ATOM 643 C C . SER A 1 83 ? -9.259 4.116 12.998 1.00 98.19 83 SER A C 1
ATOM 645 O O . SER A 1 83 ? -10.185 4.848 13.352 1.00 98.19 83 SER A O 1
ATOM 647 N N . LEU A 1 84 ? -9.211 3.582 11.770 1.00 98.06 84 LEU A N 1
ATOM 648 C CA . LEU A 1 84 ? -10.248 3.772 10.758 1.00 98.06 84 LEU A CA 1
ATOM 649 C C . LEU A 1 84 ? -11.492 2.922 11.047 1.00 98.06 84 LEU A C 1
ATOM 651 O O . LEU A 1 84 ? -11.423 1.818 11.595 1.00 98.06 84 LEU A O 1
ATOM 655 N N . ASN A 1 85 ? -12.645 3.414 10.590 1.00 98.25 85 ASN A N 1
ATOM 656 C CA . ASN A 1 85 ? -13.870 2.622 10.512 1.00 98.25 85 ASN A CA 1
ATOM 657 C C . ASN A 1 85 ? -13.781 1.564 9.389 1.00 98.25 85 ASN A C 1
ATOM 659 O O . ASN A 1 85 ? -12.831 1.539 8.610 1.00 98.25 85 ASN A O 1
ATOM 663 N N . GLU A 1 86 ? -14.769 0.672 9.310 1.00 98.12 86 GLU A N 1
ATOM 664 C CA . GLU A 1 86 ? -14.778 -0.439 8.346 1.00 98.12 86 GLU A CA 1
ATOM 665 C C . GLU A 1 86 ? -14.665 0.031 6.888 1.00 98.12 86 GLU A C 1
ATOM 667 O O . GLU A 1 86 ? -13.777 -0.422 6.174 1.00 98.12 86 GLU A O 1
ATOM 672 N N . ALA A 1 87 ? -15.455 1.033 6.492 1.00 98.25 87 ALA A N 1
ATOM 673 C CA . ALA A 1 87 ? -15.396 1.596 5.144 1.00 98.25 87 ALA A CA 1
ATOM 674 C C . ALA A 1 87 ? -14.017 2.196 4.807 1.00 98.25 87 ALA A C 1
ATOM 676 O O . ALA A 1 87 ? -13.522 2.035 3.694 1.00 98.25 87 ALA A O 1
ATOM 677 N N . GLY A 1 88 ? -13.375 2.871 5.765 1.00 98.19 88 GLY A N 1
ATOM 678 C CA . GLY A 1 88 ? -12.031 3.424 5.591 1.00 98.19 88 GLY A CA 1
ATOM 679 C C . GLY A 1 88 ? -10.966 2.337 5.454 1.00 98.19 88 GLY A C 1
ATOM 680 O O . GLY A 1 88 ? -10.064 2.456 4.626 1.00 98.19 88 GLY A O 1
ATOM 681 N N . ARG A 1 89 ? -11.092 1.249 6.219 1.00 98.50 89 ARG A N 1
ATOM 682 C CA . ARG A 1 89 ? -10.202 0.087 6.105 1.00 98.50 89 ARG A CA 1
ATOM 683 C C . ARG A 1 89 ? -10.320 -0.588 4.742 1.00 98.50 89 ARG A C 1
ATOM 685 O O . ARG A 1 89 ? -9.289 -0.881 4.136 1.00 98.50 89 ARG A O 1
ATOM 692 N N . ASP A 1 90 ? -11.538 -0.771 4.244 1.00 98.25 90 ASP A N 1
ATOM 693 C CA . ASP A 1 90 ? -11.782 -1.343 2.916 1.00 98.25 90 ASP A CA 1
ATOM 694 C C . ASP A 1 90 ? -11.244 -0.432 1.808 1.00 98.25 90 ASP A C 1
ATOM 696 O O . ASP A 1 90 ? -10.591 -0.903 0.876 1.00 98.25 90 ASP A O 1
ATOM 700 N N . ALA A 1 91 ? -11.435 0.884 1.944 1.00 98.06 91 ALA A N 1
ATOM 701 C CA . ALA A 1 91 ? -10.904 1.862 1.002 1.00 98.06 91 ALA A CA 1
ATOM 702 C C . ALA A 1 91 ? -9.371 1.821 0.932 1.00 98.06 91 ALA A C 1
ATOM 704 O O . ALA A 1 91 ? -8.813 1.813 -0.162 1.00 98.06 91 ALA A O 1
ATOM 705 N N . VAL A 1 92 ? -8.676 1.745 2.073 1.00 97.69 92 VAL A N 1
ATOM 706 C CA . VAL A 1 92 ? -7.206 1.627 2.102 1.00 97.69 92 VAL A CA 1
ATOM 707 C C . VAL A 1 92 ? -6.742 0.347 1.406 1.00 97.69 92 VAL A C 1
ATOM 709 O O . VAL A 1 92 ? -5.779 0.382 0.638 1.00 97.69 92 VAL A O 1
ATOM 712 N N . VAL A 1 93 ? -7.425 -0.776 1.640 1.00 97.44 93 VAL A N 1
ATOM 713 C CA . VAL A 1 93 ? -7.081 -2.050 0.997 1.00 97.44 93 VAL A CA 1
ATOM 714 C C . VAL A 1 93 ? -7.300 -1.976 -0.515 1.00 97.44 93 VAL A C 1
ATOM 716 O O . VAL A 1 93 ? -6.399 -2.358 -1.260 1.00 97.44 93 VAL A O 1
ATOM 719 N N . GLU A 1 94 ? -8.428 -1.437 -0.984 1.00 98.06 94 GLU A N 1
ATOM 720 C CA . GLU A 1 94 ? -8.693 -1.305 -2.424 1.00 98.06 94 GLU A CA 1
ATOM 721 C C . GLU A 1 94 ? -7.720 -0.326 -3.095 1.00 98.06 94 GLU A C 1
ATOM 723 O O . GLU A 1 94 ? -7.199 -0.617 -4.169 1.00 98.06 94 GLU A O 1
ATOM 728 N N . LEU A 1 95 ? -7.416 0.807 -2.458 1.00 98.00 95 LEU A N 1
ATOM 729 C CA . LEU A 1 95 ? -6.499 1.806 -3.013 1.00 98.00 95 LEU A CA 1
ATOM 730 C C . LEU A 1 95 ? -5.059 1.298 -3.100 1.00 98.00 95 LEU A C 1
ATOM 732 O O . LEU A 1 95 ? -4.356 1.653 -4.043 1.00 98.00 95 LEU A O 1
ATOM 736 N N . LEU A 1 96 ? -4.600 0.486 -2.145 1.00 97.75 96 LEU A N 1
ATOM 737 C CA . LEU A 1 96 ? -3.219 -0.004 -2.135 1.00 97.75 96 LEU A CA 1
ATOM 738 C C . LEU A 1 96 ? -3.057 -1.335 -2.880 1.00 97.75 96 LEU A C 1
ATOM 740 O O . LEU A 1 96 ? -2.130 -1.470 -3.673 1.00 97.75 96 LEU A O 1
ATOM 744 N N . PHE A 1 97 ? -3.947 -2.301 -2.651 1.00 97.50 97 PHE A N 1
ATOM 745 C CA . PHE A 1 97 ? -3.820 -3.689 -3.128 1.00 97.50 97 PHE A CA 1
ATOM 746 C C . PHE A 1 97 ? -4.923 -4.105 -4.109 1.00 97.50 97 PHE A C 1
ATOM 748 O O . PHE A 1 97 ? -4.820 -5.157 -4.740 1.00 97.50 97 PHE A O 1
ATOM 755 N N . GLY A 1 98 ? -5.984 -3.310 -4.226 1.00 96.00 98 GLY A N 1
ATOM 756 C CA . GLY A 1 98 ? -7.123 -3.607 -5.079 1.00 96.00 98 GLY A CA 1
ATOM 757 C C . GLY A 1 98 ? -6.832 -3.445 -6.565 1.00 96.00 98 GLY A C 1
ATOM 758 O O . GLY A 1 98 ? -5.883 -2.784 -6.990 1.00 96.00 98 GLY A O 1
ATOM 759 N N . SER A 1 99 ? -7.705 -4.045 -7.372 1.00 93.88 99 SER A N 1
ATOM 760 C CA . SER A 1 99 ? -7.606 -4.018 -8.836 1.00 93.88 99 SER A CA 1
ATOM 761 C C . SER A 1 99 ? -7.768 -2.618 -9.434 1.00 93.88 99 SER A C 1
ATOM 763 O O . SER A 1 99 ? -7.274 -2.368 -10.533 1.00 93.88 99 SER A O 1
ATOM 765 N N . LYS A 1 100 ? -8.459 -1.714 -8.725 1.00 94.88 100 LYS A N 1
ATOM 766 C CA . LYS A 1 100 ? -8.655 -0.317 -9.137 1.00 94.88 100 LYS A CA 1
ATOM 767 C C . LYS A 1 100 ? -7.650 0.639 -8.483 1.00 94.88 100 LYS A C 1
ATOM 769 O O . LYS A 1 100 ? -7.692 1.831 -8.772 1.00 94.88 100 LYS A O 1
ATOM 774 N N . GLY A 1 101 ? -6.798 0.132 -7.591 1.00 95.50 101 GLY A N 1
ATOM 775 C CA . GLY A 1 101 ? -5.802 0.900 -6.851 1.00 95.50 101 GLY A CA 1
ATOM 776 C C . GLY A 1 101 ? -4.396 0.817 -7.445 1.00 95.50 101 GLY A C 1
ATOM 777 O O . GLY A 1 101 ? -4.202 0.565 -8.632 1.00 95.50 101 GLY A O 1
ATOM 778 N N . LEU A 1 102 ? -3.395 1.016 -6.589 1.00 96.50 102 LEU A N 1
ATOM 779 C CA . LEU A 1 102 ? -1.971 1.004 -6.938 1.00 96.50 102 LEU A CA 1
ATOM 780 C C . LEU A 1 102 ? -1.423 -0.398 -7.247 1.00 96.50 102 LEU A C 1
ATOM 782 O O . LEU A 1 102 ? -0.309 -0.511 -7.757 1.00 96.50 102 LEU A O 1
ATOM 786 N N . GLY A 1 103 ? -2.170 -1.458 -6.926 1.00 96.69 103 GLY A N 1
ATOM 787 C CA . GLY A 1 103 ? -1.791 -2.836 -7.236 1.00 96.69 103 GLY A CA 1
ATOM 788 C C . GLY A 1 103 ? -0.500 -3.290 -6.549 1.00 96.69 103 GLY A C 1
ATOM 789 O O . GLY A 1 103 ? 0.318 -3.974 -7.168 1.00 96.69 103 GLY A O 1
ATOM 790 N N . TYR A 1 104 ? -0.285 -2.900 -5.288 1.00 97.56 104 TYR A N 1
ATOM 791 C CA . TYR A 1 104 ? 0.858 -3.367 -4.504 1.00 97.56 104 TYR A CA 1
ATOM 792 C C . TYR A 1 104 ? 0.875 -4.895 -4.452 1.00 97.56 104 TYR A C 1
ATOM 794 O O . TYR A 1 104 ? -0.116 -5.542 -4.125 1.00 97.56 104 TYR A O 1
ATOM 802 N N . SER A 1 105 ? 2.031 -5.470 -4.764 1.00 95.62 105 SER A N 1
ATOM 803 C CA . SER A 1 105 ? 2.241 -6.919 -4.820 1.00 95.62 105 SER A CA 1
ATOM 804 C C . SER A 1 105 ? 3.266 -7.406 -3.801 1.00 95.62 105 SER A C 1
ATOM 806 O O . SER A 1 105 ? 3.406 -8.609 -3.589 1.00 95.62 105 SER A O 1
ATOM 808 N N . LEU A 1 106 ? 3.975 -6.478 -3.151 1.00 96.38 106 LEU A N 1
ATOM 809 C CA . LEU A 1 106 ? 4.970 -6.759 -2.125 1.00 96.38 106 LEU A CA 1
ATOM 810 C C . LEU A 1 106 ? 4.695 -5.949 -0.856 1.00 96.38 106 LEU A C 1
ATOM 812 O O . LEU A 1 106 ? 4.081 -4.884 -0.876 1.00 96.38 106 LEU A O 1
ATOM 816 N N . GLY A 1 107 ? 5.211 -6.437 0.266 1.00 95.75 107 GLY A N 1
ATOM 817 C CA . GLY A 1 107 ? 5.198 -5.712 1.527 1.00 95.75 107 GLY A CA 1
ATOM 818 C C . GLY A 1 107 ? 6.370 -6.122 2.404 1.00 95.75 107 GLY A C 1
ATOM 819 O O . GLY A 1 107 ? 6.817 -7.269 2.357 1.00 95.75 107 GLY A O 1
ATOM 820 N N . ARG A 1 108 ? 6.896 -5.180 3.186 1.00 96.56 108 ARG A N 1
ATOM 821 C CA . ARG A 1 108 ? 7.959 -5.440 4.167 1.00 96.56 108 ARG A CA 1
ATOM 822 C C . ARG A 1 108 ? 7.381 -5.400 5.570 1.00 96.56 108 ARG A C 1
ATOM 824 O O . ARG A 1 108 ? 6.707 -4.440 5.911 1.00 96.56 108 ARG A O 1
ATOM 831 N N . VAL A 1 109 ? 7.683 -6.402 6.384 1.00 95.31 109 VAL A N 1
ATOM 832 C CA . VAL A 1 109 ? 7.304 -6.448 7.802 1.00 95.31 109 VAL A CA 1
ATOM 833 C C . VAL A 1 109 ? 8.586 -6.392 8.624 1.00 95.31 109 VAL A C 1
ATOM 835 O O . VAL A 1 109 ? 9.576 -7.035 8.268 1.00 95.31 109 VAL A O 1
ATOM 838 N N . HIS A 1 110 ? 8.596 -5.592 9.686 1.00 93.69 110 HIS A N 1
ATOM 839 C CA . HIS A 1 110 ? 9.729 -5.545 10.610 1.00 93.69 110 HIS A CA 1
ATOM 840 C C . HIS A 1 110 ? 9.673 -6.709 11.612 1.00 93.69 110 HIS A C 1
ATOM 842 O O . HIS A 1 110 ? 8.620 -7.300 11.839 1.00 93.69 110 HIS A O 1
ATOM 848 N N . MET A 1 111 ? 10.819 -7.059 12.199 1.00 90.62 111 MET A N 1
ATOM 849 C CA . MET A 1 111 ? 10.905 -8.058 13.268 1.00 90.62 111 MET A CA 1
ATOM 850 C C . MET A 1 111 ? 11.307 -7.360 14.566 1.00 90.62 111 MET A C 1
ATOM 852 O O . MET A 1 111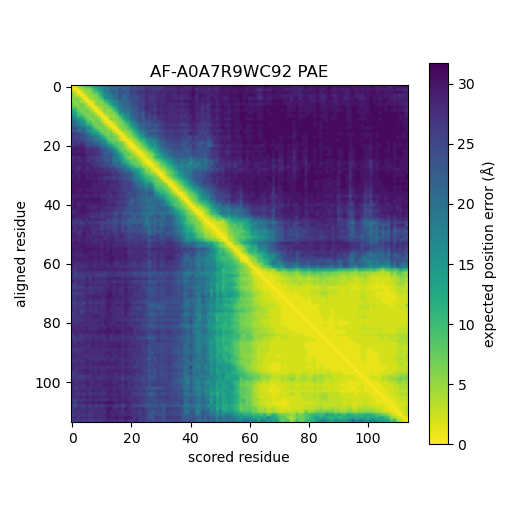 ? 12.462 -6.967 14.716 1.00 90.62 111 MET A O 1
ATOM 856 N N . GLY A 1 112 ? 10.367 -7.224 15.501 1.00 87.50 112 GLY A N 1
ATOM 857 C CA . GLY A 1 112 ? 10.583 -6.531 16.773 1.00 87.50 112 GLY A CA 1
ATOM 858 C C . GLY A 1 112 ? 9.838 -5.200 16.824 1.00 87.50 112 GLY A C 1
ATOM 859 O O . GLY A 1 112 ? 8.650 -5.165 16.533 1.00 87.50 112 GLY A O 1
ATOM 860 N N . SER A 1 113 ? 10.515 -4.130 17.242 1.00 77.12 113 SER A N 1
ATOM 861 C CA . SER A 1 113 ? 9.949 -2.778 17.332 1.00 77.12 113 SER A CA 1
ATOM 862 C C . SER A 1 113 ? 10.432 -1.901 16.173 1.00 77.12 113 SER A C 1
ATOM 864 O O . SER A 1 113 ? 11.648 -1.772 15.994 1.00 77.12 113 SER A O 1
ATOM 866 N N . CYS A 1 114 ? 9.504 -1.285 15.431 1.00 69.44 114 CYS A N 1
ATOM 867 C CA . CYS A 1 114 ? 9.770 -0.287 14.389 1.00 69.44 114 CYS A CA 1
ATOM 868 C C . CYS A 1 114 ? 8.512 0.521 14.026 1.00 69.44 114 CYS A C 1
ATOM 870 O O . CYS A 1 114 ? 7.405 -0.068 13.932 1.00 69.44 114 CYS A O 1
#

pLDDT: mean 71.53, std 22.67, range [30.75, 98.5]

Nearest PDB structures (foldseek):
  8coa-assembly1_J  TM=3.485E-01  e=2.539E+00  Rotavirus A

Mean predicted aligned error: 19.26 Å

Organism: NCBI:txid2749911

Foldseek 3Di:
DDDDDDDDDDDDDDDDDDDPPPDDDDPDDDDDDDDDDPPPPPPPPDDDDDDCPDDPPPDDPDDDDDPWAEEEDAPVVVVVLVVDDPVSNVVVCCQGCNPPHPNGPDYHYDDDHD

InterPro domains:
  IPR001139 Glycoside hydrolase family 30 [PTHR11069] (65-114)
  IPR017853 Glycoside hydrolase superfamily [SSF51445] (67-114)
  IPR033453 Glycosyl hydrolase family 30, TIM-barrel domain [PF02055] (67-114)

Solvent-accessible surface area (backbone atoms only — not comparable to full-atom values): 8187 Å² total; per-residue (Å²): 138,88,83,82,87,80,90,77,85,86,80,88,78,87,74,89,74,78,84,78,80,78,80,83,72,69,96,76,74,91,74,94,70,96,69,98,66,86,69,70,72,75,71,73,87,73,79,83,83,82,78,86,81,65,86,71,65,92,67,63,98,83,65,84,78,85,90,68,48,62,56,71,56,38,58,66,53,50,55,57,49,68,73,42,55,72,70,54,44,52,48,52,46,34,46,42,53,22,95,90,34,72,52,41,73,42,72,45,71,76,89,84,88,96

Sequence (114 aa):
WSFSSAEEEEEEVKESHEPQQRRRTSPWSDSSDDDDDVEEYGAPSATIRADFASGDTAFPSSRPPVLGFGGAFTEATALNYFSLNEAGRDAVVELLFGSKGLGYSLGRVHMGSC

Secondary structure (DSSP, 8-state):
---PPPP-------------------S--------------------------SSS-SS-TTPPPP---EEEE-HHHHHHHHTS-HHHHHHHHHHHHSTTTT---EEEE-SS--